Protein AF-A0A7K4CWX3-F1 (afdb_monomer_lite)

pLDDT: mean 80.09, std 11.34, range [49.38, 95.31]

Foldseek 3Di:
DDDDDDPCVPVLVVVQVVVCVVVVHRDDSVVVVVVVVVVCVVVVLVVVCVPPVDDPCDPVNVVVVVVVCVVCVPPDDDPPDDDPDPVVVVVVDD

Radius of gyration: 24.55 Å; chains: 1; bounding box: 55×26×56 Å

Secondary structure (DSSP, 8-state):
------S-HHHHHHHHHHHHHHHTS---HHHHHHHHHHHHHHTHHHHHHHHH-PPP--HHHHHHHHHHHHHTTT----TTPPPS-TTGGGGG--

Structure (mmCIF, N/CA/C/O backbone):
data_AF-A0A7K4CWX3-F1
#
_entry.id   AF-A0A7K4CWX3-F1
#
loop_
_atom_site.group_PDB
_atom_site.id
_atom_site.type_symbol
_atom_site.label_atom_id
_atom_site.label_alt_id
_atom_site.label_comp_id
_atom_site.label_asym_id
_atom_site.label_entity_id
_atom_site.label_seq_id
_atom_site.pdbx_PDB_ins_code
_atom_site.Cartn_x
_atom_site.Cartn_y
_atom_site.Cartn_z
_atom_site.occupancy
_atom_site.B_iso_or_equiv
_atom_site.auth_seq_id
_atom_site.auth_comp_id
_atom_site.auth_asym_id
_atom_site.auth_atom_id
_atom_site.pdbx_PDB_model_num
ATOM 1 N N . MET A 1 1 ? -2.131 -18.852 13.988 1.00 54.09 1 MET A N 1
ATOM 2 C CA . MET A 1 1 ? -2.065 -17.419 13.634 1.00 54.09 1 MET A CA 1
ATOM 3 C C . MET A 1 1 ? -0.615 -17.070 13.373 1.00 54.09 1 MET A C 1
ATOM 5 O O . MET A 1 1 ? 0.207 -17.341 14.238 1.00 54.09 1 MET A O 1
ATOM 9 N N . SER A 1 2 ? -0.293 -16.565 12.182 1.00 60.50 2 SER A N 1
ATOM 10 C CA . SER A 1 2 ? 1.057 -16.064 11.902 1.00 60.50 2 SER A CA 1
ATOM 11 C C . SER A 1 2 ? 1.217 -14.688 12.551 1.00 60.50 2 SER A C 1
ATOM 13 O O . SER A 1 2 ? 0.298 -13.873 12.478 1.00 60.50 2 SER A O 1
ATOM 15 N N . ILE A 1 3 ? 2.338 -14.439 13.230 1.00 70.12 3 ILE A N 1
ATOM 16 C CA . ILE A 1 3 ? 2.610 -13.152 13.881 1.00 70.12 3 ILE A CA 1
ATOM 17 C C . ILE A 1 3 ? 3.287 -12.247 12.853 1.00 70.12 3 ILE A C 1
ATOM 19 O O . ILE A 1 3 ? 4.458 -12.437 12.531 1.00 70.12 3 ILE A O 1
ATOM 23 N N . VAL A 1 4 ? 2.555 -11.253 12.351 1.00 69.44 4 VAL A N 1
ATOM 24 C CA . VAL A 1 4 ? 3.108 -10.222 11.466 1.00 69.44 4 VAL A CA 1
ATOM 25 C C . VAL A 1 4 ? 3.622 -9.075 12.331 1.00 69.44 4 VAL A C 1
ATOM 27 O O . VAL A 1 4 ? 2.859 -8.449 13.068 1.00 69.44 4 VAL A O 1
ATOM 30 N N . LYS A 1 5 ? 4.932 -8.815 12.280 1.00 74.88 5 LYS A N 1
ATOM 31 C CA . LYS A 1 5 ? 5.544 -7.680 12.981 1.00 74.88 5 LYS A CA 1
ATOM 32 C C . LYS A 1 5 ? 5.379 -6.423 12.134 1.00 74.88 5 LYS A C 1
ATOM 34 O O . LYS A 1 5 ? 5.957 -6.326 11.059 1.00 74.88 5 LYS A O 1
ATOM 39 N N . ILE A 1 6 ? 4.600 -5.472 12.636 1.00 79.62 6 ILE A N 1
ATOM 40 C CA . ILE A 1 6 ? 4.434 -4.156 12.016 1.00 79.62 6 ILE A CA 1
ATOM 41 C C . ILE A 1 6 ? 5.504 -3.234 12.592 1.00 79.62 6 ILE A C 1
ATOM 43 O O . ILE A 1 6 ? 5.505 -2.959 13.792 1.00 79.62 6 ILE A O 1
ATOM 47 N N . THR A 1 7 ? 6.431 -2.801 11.740 1.00 79.19 7 THR A N 1
ATOM 48 C CA . THR A 1 7 ? 7.579 -1.970 12.133 1.00 79.19 7 THR A CA 1
ATOM 49 C C . THR A 1 7 ? 7.152 -0.549 12.496 1.00 79.19 7 THR A C 1
ATOM 51 O O . THR A 1 7 ? 7.660 0.017 13.459 1.00 79.19 7 THR A O 1
ATOM 54 N N . ASP A 1 8 ? 6.180 0.003 11.767 1.00 83.25 8 ASP A N 1
ATOM 55 C CA . ASP A 1 8 ? 5.649 1.347 11.994 1.00 83.25 8 ASP A CA 1
ATOM 56 C C . ASP A 1 8 ? 4.255 1.291 12.630 1.00 83.25 8 ASP A C 1
ATOM 58 O O . ASP A 1 8 ? 3.213 1.339 11.971 1.00 83.25 8 ASP A O 1
ATOM 62 N N . ARG A 1 9 ? 4.242 1.138 13.954 1.00 83.50 9 ARG A N 1
ATOM 63 C CA . ARG A 1 9 ? 3.000 1.064 14.730 1.00 83.50 9 ARG A CA 1
ATOM 64 C C . ARG A 1 9 ? 2.254 2.403 14.778 1.00 83.50 9 ARG A C 1
ATOM 66 O O . ARG A 1 9 ? 1.030 2.394 14.862 1.00 83.50 9 ARG A O 1
ATOM 73 N N . GLY A 1 10 ? 2.970 3.528 14.681 1.00 87.50 10 GLY A N 1
ATOM 74 C CA . GLY A 1 10 ? 2.383 4.869 14.738 1.00 87.50 10 GLY A CA 1
ATOM 75 C C . GLY A 1 10 ? 1.458 5.141 13.555 1.00 87.50 10 GLY A C 1
ATOM 76 O O . GLY A 1 10 ? 0.319 5.563 13.751 1.00 87.50 10 GLY A O 1
ATOM 77 N N . SER A 1 11 ? 1.896 4.790 12.344 1.00 86.38 11 SER A N 1
ATOM 78 C CA . SER A 1 11 ? 1.065 4.914 11.138 1.00 86.38 11 SER A CA 1
ATOM 79 C C . SER A 1 11 ? -0.204 4.055 11.198 1.00 86.38 11 SER A C 1
ATOM 81 O O . SER A 1 11 ? -1.263 4.470 10.722 1.00 86.38 11 SER A O 1
ATOM 83 N N . LEU A 1 12 ? -0.139 2.870 11.818 1.00 87.75 12 LEU A N 1
ATOM 84 C CA . LEU A 1 12 ? -1.318 2.019 12.004 1.00 87.75 12 LEU A CA 1
ATOM 85 C C . LEU A 1 12 ? -2.324 2.636 12.985 1.00 87.75 12 LEU A C 1
ATOM 87 O O . LEU A 1 12 ? -3.530 2.588 12.740 1.00 87.75 12 LEU A O 1
ATOM 91 N N . ASP A 1 13 ? -1.840 3.219 14.082 1.00 89.31 13 ASP A N 1
ATOM 92 C CA . ASP A 1 13 ? -2.686 3.886 15.075 1.00 89.31 13 ASP A CA 1
ATOM 93 C C . ASP A 1 13 ? -3.345 5.152 14.498 1.00 89.31 13 ASP A C 1
ATOM 95 O O . ASP A 1 13 ? -4.532 5.406 14.743 1.00 89.31 13 ASP A O 1
ATOM 99 N N . GLU A 1 14 ? -2.623 5.911 13.669 1.00 92.50 14 GLU A N 1
ATOM 100 C CA . GLU A 1 14 ? -3.181 7.055 12.941 1.00 92.50 14 GLU A CA 1
ATOM 101 C C . GLU A 1 14 ? -4.278 6.608 11.966 1.00 92.50 14 GLU A C 1
ATOM 103 O O . GLU A 1 14 ? -5.389 7.153 11.978 1.00 92.50 14 GLU A O 1
ATOM 108 N N . LEU A 1 15 ? -4.007 5.576 11.162 1.00 91.38 15 LEU A N 1
ATOM 109 C CA . LEU A 1 15 ? -4.977 5.021 10.222 1.00 91.38 15 LEU A CA 1
ATOM 110 C C . LEU A 1 15 ? -6.240 4.542 10.949 1.00 91.38 15 LEU A C 1
ATOM 112 O O . LEU A 1 15 ? -7.357 4.888 10.555 1.00 91.38 15 LEU A O 1
ATOM 116 N N . ALA A 1 16 ? -6.074 3.804 12.049 1.00 91.50 16 ALA A N 1
ATOM 117 C CA . ALA A 1 16 ? -7.184 3.333 12.868 1.00 91.50 16 ALA A CA 1
ATOM 118 C C . ALA A 1 16 ? -8.009 4.485 13.456 1.00 91.50 16 ALA A C 1
ATOM 120 O O . ALA A 1 16 ? -9.242 4.412 13.478 1.00 91.50 16 ALA A O 1
ATOM 121 N N . SER A 1 17 ? -7.352 5.566 13.881 1.00 93.06 17 SER A N 1
ATOM 122 C CA . SER A 1 17 ? -8.016 6.763 14.404 1.00 93.06 17 SER A CA 1
ATOM 123 C C . SER A 1 17 ? -8.836 7.465 13.323 1.00 93.06 17 SER A C 1
ATOM 125 O O . SER A 1 17 ? -10.015 7.754 13.535 1.00 93.06 17 SER A O 1
ATOM 127 N N . ARG A 1 18 ? -8.267 7.666 12.127 1.00 94.69 18 ARG A N 1
ATOM 128 C CA . ARG A 1 18 ? -8.968 8.295 10.991 1.00 94.69 18 ARG A CA 1
ATOM 129 C C . ARG A 1 18 ? -10.185 7.482 10.550 1.00 94.69 18 ARG A C 1
ATOM 131 O O . ARG A 1 18 ? -11.258 8.050 10.343 1.00 94.69 18 ARG A O 1
ATOM 138 N N . ILE A 1 19 ? -10.046 6.160 10.460 1.00 93.94 19 ILE A N 1
ATOM 139 C CA . ILE A 1 19 ? -11.154 5.251 10.133 1.00 93.94 19 ILE A CA 1
ATOM 140 C C . ILE A 1 19 ? -12.240 5.314 11.213 1.00 93.94 19 ILE A C 1
ATOM 142 O O . ILE A 1 19 ? -13.421 5.425 10.890 1.00 93.94 19 ILE A O 1
ATOM 146 N N . THR A 1 20 ? -11.849 5.300 12.489 1.00 92.94 20 THR A N 1
ATOM 147 C CA . THR A 1 20 ? -12.785 5.362 13.621 1.00 92.94 20 THR A CA 1
ATOM 148 C C . THR A 1 20 ? -13.600 6.653 13.615 1.00 92.94 20 THR A C 1
ATOM 150 O O . THR A 1 20 ? -14.818 6.600 13.771 1.00 92.94 20 THR A O 1
ATOM 153 N N . VAL A 1 21 ? -12.953 7.800 13.384 1.00 95.31 21 VAL A N 1
ATOM 154 C CA . VAL A 1 21 ? -13.632 9.102 13.266 1.00 95.31 21 VAL A CA 1
ATOM 155 C C . VAL A 1 21 ? -14.597 9.105 12.083 1.00 95.31 21 VAL A C 1
ATOM 157 O O . VAL A 1 21 ? -15.735 9.540 12.222 1.00 95.31 21 VAL A O 1
ATOM 160 N N . THR A 1 22 ? -14.173 8.568 10.939 1.00 95.06 22 THR A N 1
ATOM 161 C CA . THR A 1 22 ? -14.984 8.552 9.712 1.00 95.06 22 THR A CA 1
ATOM 162 C C . THR A 1 22 ? -16.215 7.652 9.840 1.00 95.06 22 THR A C 1
ATOM 164 O O . THR A 1 22 ? -17.289 7.996 9.360 1.00 95.06 22 THR A O 1
ATOM 167 N N . LEU A 1 23 ? -16.075 6.497 10.496 1.00 94.38 23 LEU A N 1
ATOM 168 C CA . LEU A 1 23 ? -17.164 5.533 10.675 1.00 94.38 23 LEU A CA 1
ATOM 169 C C . LEU A 1 23 ? -18.003 5.785 11.936 1.00 94.38 23 LEU A C 1
ATOM 171 O O . LEU A 1 23 ? -19.016 5.115 12.128 1.00 94.38 23 LEU A O 1
ATOM 175 N N . GLY A 1 24 ? -17.568 6.685 12.823 1.00 94.62 24 GLY A N 1
ATOM 176 C CA . GLY A 1 24 ? -18.216 6.948 14.110 1.00 94.62 24 GLY A CA 1
ATOM 177 C C . GLY A 1 24 ? -18.188 5.767 15.090 1.00 94.62 24 GLY A C 1
ATOM 178 O O . GLY A 1 24 ? -18.918 5.771 16.078 1.00 94.62 24 GLY A O 1
ATOM 179 N N . ARG A 1 25 ? -17.371 4.736 14.833 1.00 93.38 25 ARG A N 1
ATOM 180 C CA . ARG A 1 25 ? -17.241 3.546 15.687 1.00 93.38 25 ARG A CA 1
ATOM 181 C C . ARG A 1 25 ? -15.810 3.039 15.718 1.00 93.38 25 ARG A C 1
ATOM 183 O O . ARG A 1 25 ? -15.106 3.093 14.712 1.00 93.38 25 ARG A O 1
ATOM 190 N N . LYS A 1 26 ? -15.404 2.476 16.858 1.00 92.31 26 LYS A N 1
ATOM 191 C CA . LYS A 1 26 ? -14.093 1.835 17.000 1.00 92.31 26 LYS A CA 1
ATOM 192 C C . LYS A 1 26 ? -14.025 0.590 16.113 1.00 92.31 26 LYS A C 1
ATOM 194 O O . LYS A 1 26 ? -14.900 -0.273 16.188 1.00 92.31 26 LYS A O 1
ATOM 199 N N . VAL A 1 27 ? -12.981 0.503 15.294 1.00 91.00 27 VAL A N 1
ATOM 200 C CA . VAL A 1 27 ? -12.679 -0.667 14.456 1.00 91.00 27 VAL A CA 1
ATOM 201 C C . VAL A 1 27 ? -11.466 -1.389 15.037 1.00 91.00 27 VAL A C 1
ATOM 203 O O . VAL A 1 27 ? -10.528 -0.740 15.507 1.00 91.00 27 VAL A O 1
ATOM 206 N N . ALA A 1 28 ? -11.486 -2.724 15.062 1.00 90.94 28 ALA A N 1
ATOM 207 C CA . ALA A 1 28 ? -10.338 -3.488 15.530 1.00 90.94 28 ALA A CA 1
ATOM 208 C C . ALA A 1 28 ? -9.177 -3.359 14.533 1.00 90.94 28 ALA A C 1
ATOM 210 O O . ALA A 1 28 ? -9.382 -3.363 13.322 1.00 90.94 28 ALA A O 1
ATOM 211 N N . GLN A 1 29 ? -7.941 -3.283 15.036 1.00 87.44 29 GLN A N 1
ATOM 212 C CA . GLN A 1 29 ? -6.755 -3.197 14.174 1.00 87.44 29 GLN A CA 1
ATOM 213 C C . GLN A 1 29 ? -6.648 -4.392 13.221 1.00 87.44 29 GLN A C 1
ATOM 215 O O . GLN A 1 29 ? -6.236 -4.223 12.080 1.00 87.44 29 GLN A O 1
ATOM 220 N N . GLN A 1 30 ? -7.069 -5.578 13.666 1.00 87.38 30 GLN A N 1
ATOM 221 C CA . GLN A 1 30 ? -7.086 -6.771 12.827 1.00 87.38 30 GLN A CA 1
ATOM 222 C C . GLN A 1 30 ? -8.038 -6.622 11.631 1.00 87.38 30 GLN A C 1
ATOM 224 O O . GLN A 1 30 ? -7.628 -6.891 10.508 1.00 87.38 30 GLN A O 1
ATOM 229 N N . ASP A 1 31 ? -9.243 -6.084 11.841 1.00 90.44 31 ASP A N 1
ATOM 230 C CA . ASP A 1 31 ? -10.201 -5.839 10.754 1.00 90.44 31 ASP A CA 1
ATOM 231 C C . ASP A 1 31 ? -9.661 -4.824 9.734 1.00 90.44 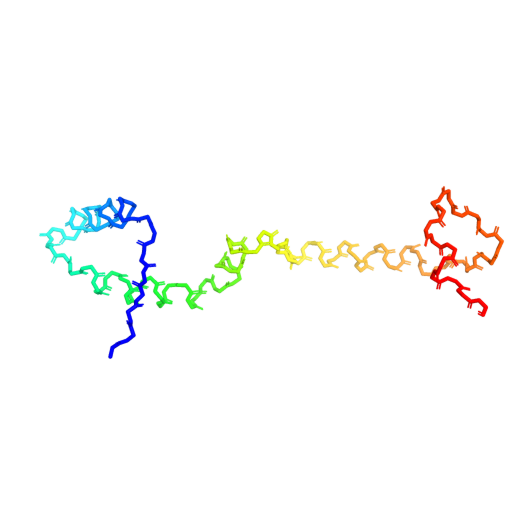31 ASP A C 1
ATOM 233 O O . ASP A 1 31 ? -9.906 -4.942 8.533 1.00 90.44 31 ASP A O 1
ATOM 237 N N . ILE A 1 32 ? -8.917 -3.817 10.209 1.00 91.06 32 ILE A N 1
ATOM 238 C CA . ILE A 1 32 ? -8.267 -2.823 9.344 1.00 91.06 32 ILE A CA 1
ATOM 239 C C . ILE A 1 32 ? -7.196 -3.498 8.489 1.00 91.06 32 ILE A C 1
ATOM 241 O O . ILE A 1 32 ? -7.165 -3.285 7.280 1.00 91.06 32 ILE A O 1
ATOM 245 N N . LEU A 1 33 ? -6.351 -4.337 9.091 1.00 90.25 33 LEU A N 1
ATOM 246 C CA . LEU A 1 33 ? -5.317 -5.074 8.365 1.00 90.25 33 LEU A CA 1
ATOM 247 C C . LEU A 1 33 ? -5.929 -6.022 7.329 1.00 90.25 33 LEU A C 1
ATOM 249 O O . LEU A 1 33 ? -5.476 -6.040 6.187 1.00 90.25 33 LEU A O 1
ATOM 253 N N . ASP A 1 34 ? -6.998 -6.734 7.682 1.00 90.75 34 ASP A N 1
ATOM 254 C CA . ASP A 1 34 ? -7.714 -7.611 6.753 1.00 90.75 34 ASP A CA 1
ATOM 255 C C . ASP A 1 34 ? -8.295 -6.826 5.566 1.00 90.75 34 ASP A C 1
ATOM 257 O O . ASP A 1 34 ? -8.243 -7.280 4.418 1.00 90.75 34 ASP A O 1
ATOM 261 N N . ALA A 1 35 ? -8.819 -5.622 5.812 1.00 91.75 35 ALA A N 1
ATOM 262 C CA . ALA A 1 35 ? -9.278 -4.728 4.755 1.00 91.75 35 ALA A CA 1
ATOM 263 C C . ALA A 1 35 ? -8.118 -4.211 3.888 1.00 91.75 35 ALA A C 1
ATOM 265 O O . ALA A 1 35 ? -8.242 -4.188 2.665 1.00 91.75 35 ALA A O 1
ATOM 266 N N . CYS A 1 36 ? -6.978 -3.856 4.488 1.00 90.25 36 CYS A N 1
ATOM 267 C CA . CYS A 1 36 ? -5.780 -3.430 3.765 1.00 90.25 36 CYS A CA 1
ATOM 268 C C . CYS A 1 36 ? -5.226 -4.538 2.863 1.00 90.25 36 CYS A C 1
ATOM 270 O O . CYS A 1 36 ? -4.834 -4.251 1.737 1.00 90.25 36 CYS A O 1
ATOM 272 N N . VAL A 1 37 ? -5.237 -5.798 3.309 1.00 90.25 37 VAL A N 1
ATOM 273 C CA . VAL A 1 37 ? -4.824 -6.941 2.478 1.00 90.25 37 VAL A CA 1
ATOM 274 C C . VAL A 1 37 ? -5.749 -7.093 1.269 1.00 90.25 37 VAL A C 1
ATOM 276 O O . VAL A 1 37 ? -5.274 -7.263 0.148 1.00 90.25 37 VAL A O 1
ATOM 279 N N . LYS A 1 38 ? -7.068 -6.971 1.465 1.00 93.31 38 LYS A N 1
ATOM 280 C CA . LYS A 1 38 ? -8.043 -7.011 0.359 1.00 93.31 38 LYS A CA 1
ATOM 281 C C . LYS A 1 38 ? -7.859 -5.846 -0.615 1.00 93.31 38 LYS A C 1
ATOM 283 O O . LYS A 1 38 ? -7.897 -6.059 -1.823 1.00 93.31 38 LYS A O 1
ATOM 288 N N . LEU A 1 39 ? -7.627 -4.638 -0.101 1.00 92.88 39 LEU A N 1
ATOM 289 C CA . LEU A 1 39 ? -7.362 -3.453 -0.916 1.00 92.88 39 LEU A CA 1
ATOM 290 C C . LEU A 1 39 ? -6.061 -3.611 -1.716 1.00 92.88 39 LEU A C 1
ATOM 292 O O . LEU A 1 39 ? -6.042 -3.374 -2.921 1.00 92.88 39 LEU A O 1
ATOM 296 N N . GLY A 1 40 ? -4.997 -4.091 -1.071 1.00 90.50 40 GLY A N 1
ATOM 297 C CA . GLY A 1 40 ? -3.716 -4.372 -1.714 1.00 90.50 40 GLY A CA 1
ATOM 298 C C . GLY A 1 40 ? -3.823 -5.436 -2.805 1.00 90.50 40 GLY A C 1
ATOM 299 O O . GLY A 1 40 ? -3.176 -5.307 -3.837 1.00 90.50 40 GLY A O 1
ATOM 300 N N . ALA A 1 41 ? -4.691 -6.439 -2.634 1.00 89.94 41 ALA A N 1
ATOM 301 C CA . ALA A 1 41 ? -4.968 -7.418 -3.683 1.00 89.94 41 ALA A CA 1
ATOM 302 C C . ALA A 1 41 ? -5.653 -6.787 -4.911 1.00 89.94 41 ALA A C 1
ATOM 304 O O . ALA A 1 41 ? -5.366 -7.184 -6.037 1.00 89.94 41 ALA A O 1
ATOM 305 N N . SER A 1 42 ? -6.529 -5.794 -4.715 1.00 92.06 42 SER A N 1
ATOM 306 C CA . SER A 1 42 ? -7.152 -5.060 -5.828 1.00 92.06 42 SER A CA 1
ATOM 307 C C . SER A 1 42 ? -6.226 -4.033 -6.492 1.00 92.06 42 SER A C 1
ATOM 309 O O . SER A 1 42 ? -6.369 -3.773 -7.683 1.00 92.06 42 SER A O 1
ATOM 311 N N . GLU A 1 43 ? -5.258 -3.483 -5.753 1.00 91.19 43 GLU A N 1
ATOM 312 C CA . GLU A 1 43 ? -4.256 -2.521 -6.239 1.00 91.19 43 GLU A CA 1
ATOM 313 C C . GLU A 1 43 ? -2.849 -3.147 -6.291 1.00 91.19 43 GLU A C 1
ATOM 315 O O . GLU A 1 43 ? -1.860 -2.530 -5.888 1.00 91.19 43 GLU A O 1
ATOM 320 N N . PHE A 1 44 ? -2.754 -4.386 -6.786 1.00 85.94 44 PHE A N 1
ATOM 321 C CA . PHE A 1 44 ? -1.526 -5.186 -6.738 1.00 85.94 44 PHE A CA 1
ATOM 322 C C . PHE A 1 44 ? -0.312 -4.474 -7.353 1.00 85.94 44 PHE A C 1
ATOM 324 O O . PHE A 1 44 ? 0.724 -4.357 -6.703 1.00 85.94 44 PHE A O 1
ATOM 331 N N . ASP A 1 45 ? -0.447 -3.927 -8.564 1.00 81.94 45 ASP A N 1
ATOM 332 C CA . ASP A 1 45 ? 0.662 -3.253 -9.259 1.00 81.94 45 ASP A CA 1
ATOM 333 C C . ASP A 1 45 ? 1.190 -2.045 -8.474 1.00 81.94 45 ASP A C 1
ATOM 335 O O . ASP A 1 45 ? 2.395 -1.784 -8.415 1.00 81.94 45 ASP A O 1
ATOM 339 N N . ARG A 1 46 ? 0.283 -1.314 -7.819 1.00 84.06 46 ARG A N 1
ATOM 340 C CA . ARG A 1 46 ? 0.643 -0.174 -6.978 1.00 84.06 46 ARG A CA 1
ATOM 341 C C . ARG A 1 46 ? 1.352 -0.638 -5.712 1.00 84.06 46 ARG A C 1
ATOM 343 O O . ARG A 1 46 ? 2.360 -0.040 -5.342 1.00 84.06 46 ARG A O 1
ATOM 350 N N . LEU A 1 47 ? 0.876 -1.713 -5.085 1.00 87.25 47 LEU A N 1
ATOM 351 C CA . LEU A 1 47 ? 1.526 -2.309 -3.921 1.00 87.25 47 LEU A CA 1
ATOM 352 C C . LEU A 1 47 ? 2.955 -2.771 -4.252 1.00 87.25 47 LEU A C 1
ATOM 354 O O . LEU A 1 47 ? 3.878 -2.453 -3.507 1.00 87.25 47 LEU A O 1
ATOM 358 N N . VAL A 1 48 ? 3.156 -3.437 -5.394 1.00 85.12 48 VAL A N 1
ATOM 359 C CA . VAL A 1 48 ? 4.489 -3.848 -5.876 1.00 85.12 48 VAL A CA 1
ATOM 360 C C . VAL A 1 48 ? 5.406 -2.637 -6.064 1.00 85.12 48 VAL A C 1
ATOM 362 O O . VAL A 1 48 ? 6.545 -2.645 -5.597 1.00 85.12 48 VAL A O 1
ATOM 365 N N . SER A 1 49 ? 4.901 -1.553 -6.664 1.00 81.31 49 SER A N 1
ATOM 366 C CA . SER A 1 49 ? 5.692 -0.331 -6.873 1.00 81.31 49 SER A CA 1
ATOM 367 C C . SER A 1 49 ? 6.174 0.323 -5.571 1.00 81.31 49 SER A C 1
ATOM 369 O O . SER A 1 49 ? 7.241 0.933 -5.547 1.00 81.31 49 SER A O 1
ATOM 371 N N . MET A 1 50 ? 5.414 0.168 -4.481 1.00 81.56 50 MET A N 1
ATOM 372 C CA . MET A 1 50 ? 5.780 0.680 -3.160 1.00 81.56 50 MET A CA 1
ATOM 373 C C . MET A 1 50 ? 6.8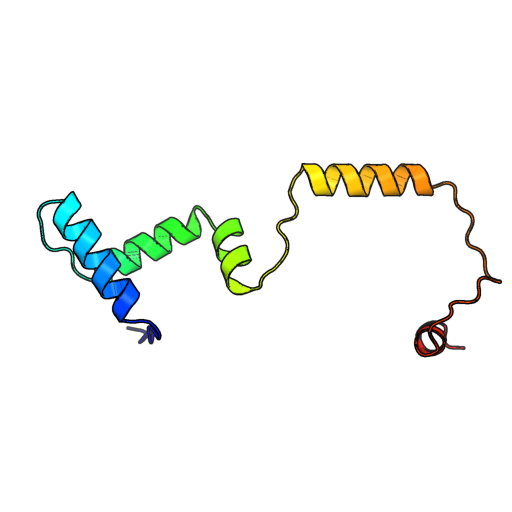40 -0.180 -2.458 1.00 81.56 50 MET A C 1
ATOM 375 O O . MET A 1 50 ? 7.541 0.339 -1.593 1.00 81.56 50 MET A O 1
ATOM 379 N N . LEU A 1 51 ? 6.947 -1.470 -2.796 1.00 80.75 51 LEU A N 1
ATOM 380 C CA . LEU A 1 51 ? 7.859 -2.411 -2.138 1.00 80.75 51 LEU A CA 1
ATOM 381 C C . LEU A 1 51 ? 9.246 -2.441 -2.776 1.00 80.75 51 LEU A C 1
ATOM 383 O O . LEU A 1 51 ? 10.240 -2.450 -2.057 1.00 80.75 51 LEU A O 1
ATOM 387 N N . GLU A 1 52 ? 9.324 -2.458 -4.106 1.00 66.62 52 GLU A N 1
ATOM 388 C CA . GLU A 1 52 ? 10.602 -2.692 -4.793 1.00 66.62 52 GLU A CA 1
ATOM 389 C C . GLU A 1 52 ? 11.139 -1.462 -5.538 1.00 66.62 52 GLU A C 1
ATOM 391 O O . GLU A 1 52 ? 12.171 -1.545 -6.198 1.00 66.62 52 GLU A O 1
ATOM 396 N N . GLY A 1 53 ? 10.458 -0.310 -5.482 1.00 58.91 53 GLY A N 1
ATOM 397 C CA . GLY A 1 53 ? 10.820 0.839 -6.324 1.00 58.91 53 GLY A CA 1
ATOM 398 C C . GLY A 1 53 ? 10.828 0.490 -7.820 1.00 58.91 53 GLY A C 1
ATOM 399 O O . GLY A 1 53 ? 11.443 1.188 -8.627 1.00 58.91 53 GLY A O 1
ATOM 400 N N . VAL A 1 54 ? 10.172 -0.615 -8.194 1.00 59.38 54 VAL A N 1
ATOM 401 C CA . VAL A 1 54 ? 10.173 -1.138 -9.555 1.00 59.38 54 VAL A CA 1
ATOM 402 C C . VAL A 1 54 ? 9.348 -0.191 -10.419 1.00 59.38 54 VAL A C 1
ATOM 404 O O . VAL A 1 54 ? 8.191 0.107 -10.095 1.00 59.38 54 VAL A O 1
ATOM 407 N N . PRO A 1 55 ? 9.915 0.320 -11.524 1.00 59.22 55 PRO A N 1
ATOM 408 C CA . PRO A 1 55 ? 9.197 1.226 -12.394 1.00 59.22 55 PRO A CA 1
ATOM 409 C C . PRO A 1 55 ? 8.013 0.494 -13.022 1.00 59.22 55 PRO A C 1
ATOM 411 O O . PRO A 1 55 ? 8.184 -0.432 -13.810 1.00 59.22 55 PRO A O 1
ATOM 414 N N . ILE A 1 56 ? 6.799 0.966 -12.733 1.00 64.06 56 ILE A N 1
ATOM 415 C CA . ILE A 1 56 ? 5.589 0.465 -13.388 1.00 64.06 56 ILE A CA 1
ATOM 416 C C . ILE A 1 56 ? 5.737 0.676 -14.903 1.00 64.06 56 ILE A C 1
ATOM 418 O O . ILE A 1 56 ? 5.968 1.804 -15.373 1.00 64.06 56 ILE A O 1
ATOM 422 N N . LEU A 1 57 ? 5.618 -0.415 -15.664 1.00 64.00 57 LEU A N 1
ATOM 423 C CA . LEU A 1 57 ? 5.568 -0.420 -17.125 1.00 64.00 57 LEU A CA 1
ATOM 424 C C . LEU A 1 57 ? 4.169 0.001 -17.580 1.00 64.00 57 LEU A C 1
ATOM 426 O O . LEU A 1 57 ? 3.313 -0.807 -17.924 1.00 64.00 57 LEU A O 1
ATOM 430 N N . ASP A 1 58 ? 3.938 1.308 -17.560 1.00 72.19 58 ASP A N 1
ATOM 431 C CA . ASP A 1 58 ? 2.716 1.891 -18.098 1.00 72.19 58 ASP A CA 1
ATOM 432 C C . ASP A 1 58 ? 2.617 1.673 -19.624 1.00 72.19 58 ASP A C 1
ATOM 434 O O . ASP A 1 58 ? 3.627 1.589 -20.333 1.00 72.19 58 ASP A O 1
ATOM 438 N N . ARG A 1 59 ? 1.391 1.635 -20.158 1.00 73.25 59 ARG A N 1
ATOM 439 C CA . ARG A 1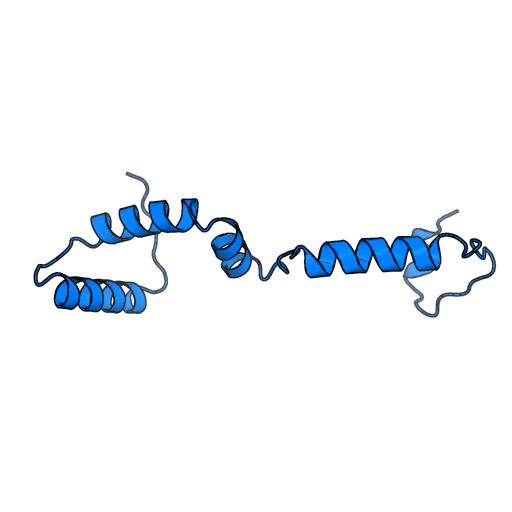 59 ? 1.105 1.486 -21.595 1.00 73.25 59 ARG A CA 1
ATOM 440 C C . ARG A 1 59 ? 1.849 2.518 -22.439 1.00 73.25 59 ARG A C 1
ATOM 442 O O . ARG A 1 59 ? 2.317 2.184 -23.530 1.00 73.25 59 ARG A O 1
ATOM 449 N N . ALA A 1 60 ? 2.012 3.741 -21.936 1.00 76.25 60 ALA A N 1
ATOM 450 C CA . ALA A 1 60 ? 2.793 4.779 -22.602 1.00 76.25 60 ALA A CA 1
ATOM 451 C C . ALA A 1 60 ? 4.274 4.385 -22.750 1.00 76.25 60 ALA A C 1
ATOM 453 O O . ALA A 1 60 ? 4.846 4.509 -23.835 1.00 76.25 60 ALA A O 1
ATOM 454 N N . LYS A 1 61 ? 4.884 3.832 -21.691 1.00 77.75 61 LYS A N 1
ATOM 455 C CA . LYS A 1 61 ? 6.272 3.342 -21.715 1.00 77.75 61 LYS A CA 1
ATOM 456 C C . LYS A 1 61 ? 6.424 2.152 -22.659 1.00 77.75 61 LYS A C 1
ATOM 458 O O . LYS A 1 61 ? 7.356 2.129 -23.456 1.00 77.75 61 LYS A O 1
ATOM 463 N N . ILE A 1 62 ? 5.473 1.216 -22.639 1.00 82.12 62 ILE A N 1
ATOM 464 C CA . ILE A 1 62 ? 5.454 0.059 -23.549 1.00 82.12 62 ILE A CA 1
ATOM 465 C C . ILE A 1 62 ? 5.386 0.521 -25.009 1.00 82.12 62 ILE A C 1
ATOM 467 O O . ILE A 1 62 ? 6.105 0.008 -25.865 1.00 82.12 62 ILE A O 1
ATOM 471 N N . THR A 1 63 ? 4.538 1.507 -25.300 1.00 83.31 63 THR A N 1
ATOM 472 C CA . THR A 1 63 ? 4.380 2.049 -26.656 1.00 83.31 63 THR A CA 1
ATOM 473 C C . THR A 1 63 ? 5.659 2.737 -27.118 1.00 83.31 63 THR A C 1
ATOM 475 O O . THR A 1 63 ? 6.109 2.498 -28.235 1.00 83.31 63 THR A O 1
ATOM 478 N N . ARG A 1 64 ? 6.301 3.512 -26.236 1.00 83.94 64 ARG A N 1
ATOM 479 C CA . ARG A 1 64 ? 7.588 4.155 -26.513 1.00 83.94 64 ARG A CA 1
ATOM 480 C C . ARG A 1 64 ? 8.690 3.140 -26.821 1.00 83.94 64 ARG A C 1
ATOM 482 O O . ARG A 1 64 ? 9.387 3.312 -27.812 1.00 83.94 64 ARG A O 1
ATOM 489 N N . ILE 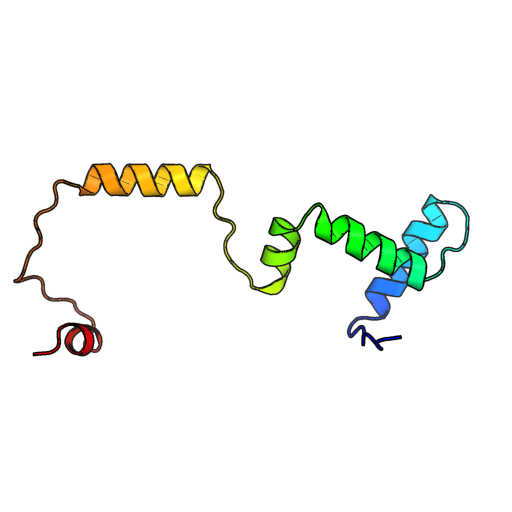A 1 65 ? 8.813 2.073 -26.030 1.00 83.19 65 ILE A N 1
ATOM 490 C CA . ILE A 1 65 ? 9.805 1.008 -26.265 1.00 83.19 65 ILE A CA 1
ATOM 491 C C . ILE A 1 65 ? 9.561 0.332 -27.621 1.00 83.19 65 ILE A C 1
ATOM 493 O O . ILE A 1 65 ? 10.499 0.132 -28.388 1.00 83.19 65 ILE A O 1
ATOM 497 N N . LYS A 1 66 ? 8.299 0.038 -27.962 1.00 85.12 66 LYS A N 1
ATOM 498 C CA . LYS A 1 66 ? 7.943 -0.524 -29.276 1.00 85.12 66 LYS A CA 1
ATOM 499 C C . LYS A 1 66 ? 8.260 0.425 -30.430 1.00 85.12 66 LYS A C 1
ATOM 501 O O . LYS A 1 66 ? 8.654 -0.046 -31.491 1.00 85.12 66 LYS A O 1
ATOM 506 N N . GLN A 1 67 ? 8.075 1.730 -30.240 1.00 84.81 67 GLN A N 1
ATOM 507 C CA . GLN A 1 67 ? 8.415 2.737 -31.242 1.00 84.81 67 GLN A CA 1
ATOM 508 C C . GLN A 1 67 ? 9.932 2.787 -31.457 1.00 84.81 67 GLN A C 1
ATOM 510 O O . GLN A 1 67 ? 10.382 2.579 -32.575 1.00 84.81 67 GLN A O 1
ATOM 515 N N . MET A 1 68 ? 10.713 2.907 -30.377 1.00 82.56 68 MET A N 1
ATOM 516 C CA . MET A 1 68 ? 12.180 2.910 -30.439 1.00 82.56 68 MET A CA 1
ATOM 517 C C . MET A 1 68 ? 12.718 1.628 -31.085 1.00 82.56 68 MET A C 1
ATOM 519 O O . MET A 1 68 ? 13.599 1.685 -31.932 1.00 82.56 68 MET A O 1
ATOM 523 N N . SER A 1 69 ? 12.145 0.467 -30.758 1.00 80.62 69 SER A N 1
ATOM 524 C CA . SER A 1 69 ? 12.516 -0.799 -31.398 1.00 80.62 69 SER A CA 1
ATOM 525 C C . SER A 1 69 ? 12.259 -0.804 -32.910 1.00 80.62 69 SER A C 1
ATOM 527 O O . SER A 1 69 ? 13.054 -1.385 -33.640 1.00 80.62 69 SER A O 1
ATOM 529 N N . LYS A 1 70 ? 11.189 -0.158 -33.392 1.00 83.00 70 LYS A N 1
ATOM 530 C CA . LYS A 1 70 ? 10.927 -0.007 -34.833 1.00 83.00 70 LYS A CA 1
ATOM 531 C C . LYS A 1 70 ? 11.882 0.987 -35.482 1.00 83.00 70 LYS A C 1
ATOM 533 O O . LYS A 1 70 ? 12.403 0.698 -36.553 1.00 83.00 70 LYS A O 1
ATOM 538 N N . ASP A 1 71 ? 12.119 2.118 -34.828 1.00 83.06 71 ASP A N 1
ATOM 539 C CA . ASP A 1 71 ? 12.995 3.179 -35.332 1.00 83.06 71 ASP A CA 1
ATOM 54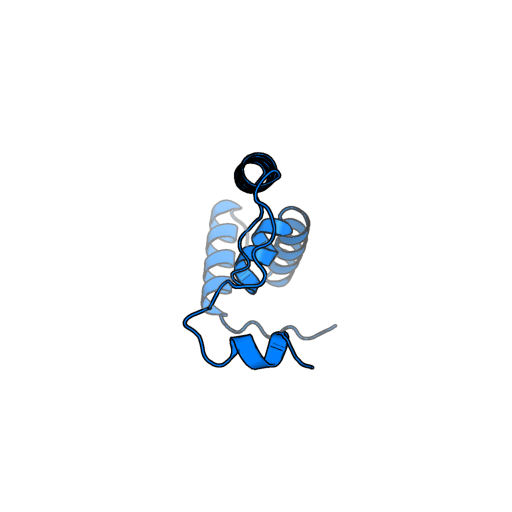0 C C . ASP A 1 71 ? 14.451 2.695 -35.447 1.00 83.06 71 ASP A C 1
ATOM 542 O O . ASP A 1 71 ? 15.182 3.097 -36.348 1.00 83.06 71 ASP A O 1
ATOM 546 N N . HIS A 1 72 ? 14.855 1.771 -34.572 1.00 76.62 72 HIS A N 1
ATOM 547 C CA . HIS A 1 72 ? 16.183 1.160 -34.559 1.00 76.62 72 HIS A CA 1
ATOM 548 C C . HIS A 1 72 ? 16.241 -0.223 -35.233 1.00 76.62 72 HIS A C 1
ATOM 550 O O . HIS A 1 72 ? 17.296 -0.852 -35.230 1.00 76.62 72 HIS A O 1
ATOM 556 N N . ALA A 1 73 ? 15.151 -0.698 -35.852 1.00 72.75 73 ALA A N 1
ATOM 557 C CA . ALA A 1 73 ? 15.099 -2.023 -36.483 1.00 72.75 73 ALA A CA 1
ATOM 558 C C . ALA A 1 73 ? 16.054 -2.168 -37.680 1.00 72.75 73 ALA A C 1
ATOM 560 O O . ALA A 1 73 ? 16.415 -3.281 -38.052 1.00 72.75 73 ALA A O 1
ATOM 561 N N . SER A 1 74 ? 16.445 -1.051 -38.298 1.00 72.50 74 SER A N 1
ATOM 562 C CA . SER A 1 74 ? 17.324 -1.015 -39.468 1.00 72.50 74 SER A CA 1
ATOM 563 C C . SER A 1 74 ? 18.774 -0.661 -39.141 1.00 72.50 74 SER A C 1
ATOM 565 O O . SER A 1 74 ? 19.536 -0.388 -40.066 1.00 72.50 74 SER A O 1
ATOM 567 N N . ILE A 1 75 ? 19.158 -0.599 -37.861 1.00 75.44 75 ILE A N 1
ATOM 568 C CA . ILE A 1 75 ? 20.549 -0.324 -37.494 1.00 75.44 75 ILE A CA 1
ATOM 569 C C . ILE A 1 75 ? 21.344 -1.624 -37.652 1.00 75.44 75 ILE A C 1
ATOM 571 O O . ILE A 1 75 ? 21.056 -2.594 -36.947 1.00 75.44 75 ILE A O 1
ATOM 575 N N . PRO A 1 76 ? 22.314 -1.682 -38.582 1.00 76.12 76 PRO A N 1
ATOM 576 C CA . PRO A 1 76 ? 23.170 -2.847 -38.719 1.00 76.12 76 PRO A CA 1
ATOM 577 C C . PRO A 1 76 ? 24.055 -2.985 -37.478 1.00 76.12 76 PRO A C 1
ATOM 579 O O . PRO A 1 76 ? 24.513 -1.992 -36.913 1.00 76.12 76 PRO A O 1
ATOM 582 N N . TYR A 1 77 ? 24.292 -4.227 -37.064 1.00 74.31 77 TYR A N 1
ATOM 583 C CA . TYR A 1 77 ? 25.241 -4.523 -35.999 1.00 74.31 77 TYR A CA 1
ATOM 584 C C . TYR A 1 77 ? 26.658 -4.157 -36.459 1.00 74.31 77 TYR A C 1
ATOM 586 O O . TYR A 1 77 ? 27.114 -4.649 -37.492 1.00 74.31 77 TYR A O 1
ATOM 594 N N . ASP A 1 78 ? 27.333 -3.289 -35.706 1.00 78.12 78 ASP A N 1
ATOM 595 C CA . ASP A 1 78 ? 28.716 -2.898 -35.966 1.00 78.12 78 ASP A CA 1
ATOM 596 C C . ASP A 1 78 ? 29.660 -3.710 -35.075 1.00 78.12 78 ASP A C 1
ATOM 598 O O . ASP A 1 78 ? 29.758 -3.477 -33.872 1.00 78.12 78 ASP A O 1
ATOM 602 N N . ALA A 1 79 ? 30.353 -4.672 -35.681 1.00 71.12 79 ALA A N 1
ATOM 603 C CA . ALA A 1 79 ? 31.324 -5.518 -34.993 1.00 71.12 79 ALA A CA 1
ATOM 604 C C . ALA A 1 79 ? 32.635 -4.784 -34.646 1.00 71.12 79 ALA A C 1
ATOM 606 O O . ALA A 1 79 ? 33.449 -5.326 -33.907 1.00 71.12 79 ALA A O 1
ATOM 607 N N . ALA A 1 80 ? 32.857 -3.577 -35.180 1.00 75.50 80 ALA A N 1
ATOM 608 C CA . ALA A 1 80 ? 34.018 -2.743 -34.870 1.00 75.50 80 ALA A CA 1
ATOM 609 C C . ALA A 1 80 ? 33.710 -1.658 -33.822 1.00 75.50 80 ALA A C 1
ATOM 611 O O . ALA A 1 80 ? 34.571 -0.824 -33.527 1.00 75.50 80 ALA A O 1
ATOM 612 N N . ALA A 1 81 ? 32.494 -1.645 -33.265 1.00 74.50 81 ALA A N 1
ATOM 613 C CA . ALA A 1 81 ? 32.112 -0.704 -32.225 1.00 74.50 81 ALA A CA 1
ATOM 614 C C . ALA A 1 81 ? 32.976 -0.914 -30.971 1.00 74.50 81 ALA A C 1
ATOM 616 O O . ALA A 1 81 ? 33.010 -1.998 -30.395 1.00 74.50 81 ALA A O 1
ATOM 617 N N . SER A 1 82 ? 33.668 0.143 -30.545 1.00 68.06 82 SER A N 1
ATOM 618 C CA . SER A 1 82 ? 34.433 0.162 -29.298 1.00 68.06 82 SER A CA 1
ATOM 619 C C . SER A 1 82 ? 33.608 0.855 -28.221 1.00 68.06 82 SER A C 1
ATOM 621 O O . SER A 1 82 ? 33.190 2.005 -28.385 1.00 68.06 82 SER A O 1
ATOM 623 N N . PHE A 1 83 ? 33.359 0.142 -27.127 1.00 74.44 83 PHE A N 1
ATOM 624 C CA . PHE A 1 83 ? 32.642 0.672 -25.979 1.00 74.44 83 PHE A CA 1
ATOM 625 C C . PHE A 1 83 ? 33.659 1.204 -24.960 1.00 74.44 83 PHE A C 1
ATOM 627 O O . PHE A 1 83 ? 34.668 0.557 -24.699 1.00 74.44 83 PHE A O 1
ATOM 634 N N . PRO A 1 84 ? 33.442 2.401 -24.388 1.00 73.19 84 PRO A N 1
ATOM 635 C CA . PRO A 1 84 ? 34.418 3.045 -23.508 1.00 73.19 84 PRO A CA 1
ATOM 636 C C . PRO A 1 84 ? 34.545 2.371 -22.133 1.00 73.19 84 PRO A C 1
ATOM 638 O O . PRO A 1 84 ? 35.368 2.805 -21.328 1.00 73.19 84 PRO A O 1
ATOM 641 N N . ASN A 1 85 ? 33.709 1.371 -21.838 1.00 76.19 85 ASN A N 1
ATOM 642 C CA . ASN A 1 85 ? 33.626 0.748 -20.530 1.00 76.19 85 ASN A CA 1
ATOM 643 C C . ASN A 1 85 ? 34.450 -0.555 -20.512 1.00 76.19 85 ASN A C 1
ATOM 645 O O . ASN A 1 85 ? 34.109 -1.487 -21.234 1.00 76.19 85 ASN A O 1
ATOM 649 N N . PRO A 1 86 ? 35.516 -0.648 -19.699 1.00 65.81 86 PRO A N 1
ATOM 650 C CA . PRO A 1 86 ? 36.456 -1.773 -19.739 1.00 65.81 86 PRO A CA 1
ATOM 651 C C . PRO A 1 86 ? 35.874 -3.101 -19.221 1.00 65.81 86 PRO A C 1
ATOM 653 O O . PRO A 1 86 ? 36.483 -4.145 -19.416 1.00 65.81 86 PRO A O 1
ATOM 656 N N . GLU A 1 87 ? 34.718 -3.075 -18.552 1.00 67.44 87 GLU A N 1
ATOM 657 C CA . GLU A 1 87 ? 34.007 -4.277 -18.083 1.00 67.44 87 GLU A CA 1
ATOM 658 C C . GLU A 1 87 ? 33.144 -4.923 -19.186 1.00 67.44 87 GLU A C 1
ATOM 660 O O . GLU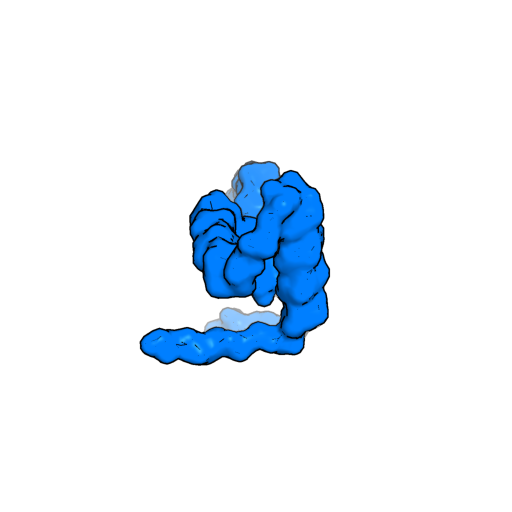 A 1 87 ? 32.732 -6.073 -19.051 1.00 67.44 87 GLU A O 1
ATOM 665 N N . ASP A 1 88 ? 32.890 -4.220 -20.298 1.00 65.00 88 ASP A N 1
ATOM 666 C CA . ASP A 1 88 ? 32.068 -4.745 -21.398 1.00 65.00 88 ASP A CA 1
ATOM 667 C C . ASP A 1 88 ? 32.835 -5.785 -22.243 1.00 65.00 88 ASP A C 1
ATOM 669 O O . ASP A 1 88 ? 32.213 -6.658 -22.852 1.00 65.00 88 ASP A O 1
ATOM 673 N N . ASP A 1 89 ? 34.175 -5.749 -22.228 1.00 65.19 89 ASP A N 1
ATOM 674 C CA . ASP A 1 89 ? 35.040 -6.741 -22.888 1.00 65.19 89 ASP A CA 1
ATOM 675 C C . ASP A 1 89 ? 34.838 -8.156 -22.306 1.00 65.19 89 ASP A C 1
ATOM 677 O O . ASP A 1 89 ? 34.956 -9.151 -23.021 1.00 65.19 89 ASP A O 1
ATOM 681 N N . GLU A 1 90 ? 34.462 -8.264 -21.026 1.00 64.31 90 GLU A N 1
ATOM 682 C CA . GLU A 1 90 ? 34.212 -9.541 -20.339 1.00 64.31 90 GLU A CA 1
ATOM 683 C C . GLU A 1 90 ? 32.927 -10.237 -20.836 1.00 64.31 90 GLU A C 1
ATOM 685 O O . GLU A 1 90 ? 32.800 -11.460 -20.764 1.00 64.31 90 GLU A O 1
ATOM 690 N N . LEU A 1 91 ? 31.977 -9.469 -21.385 1.00 62.53 91 LEU A N 1
ATOM 691 C CA . LEU A 1 91 ? 30.713 -9.974 -21.938 1.00 62.53 91 LEU A CA 1
ATOM 692 C C . LEU A 1 91 ? 30.843 -10.460 -23.389 1.00 62.53 91 LEU A C 1
ATOM 694 O O . LEU A 1 91 ? 29.965 -11.181 -23.869 1.00 62.53 91 LEU A O 1
ATOM 698 N N . LEU A 1 92 ? 31.916 -10.069 -24.082 1.00 62.84 92 LEU A N 1
ATOM 699 C CA . LEU A 1 92 ? 32.213 -10.435 -25.471 1.00 62.84 92 LEU A CA 1
ATOM 700 C C . LEU A 1 92 ? 33.145 -11.651 -25.590 1.00 62.84 92 LEU A C 1
ATOM 702 O O . LEU A 1 92 ? 33.644 -11.901 -26.684 1.00 62.84 92 LEU A O 1
ATOM 706 N N . GLY A 1 93 ? 33.362 -12.380 -24.486 1.00 53.94 93 GLY A N 1
ATOM 707 C CA . GLY A 1 93 ? 34.347 -13.455 -24.346 1.00 53.94 93 GLY A CA 1
ATOM 708 C C . GLY A 1 93 ? 34.594 -14.294 -25.605 1.00 53.94 93 GLY A C 1
ATOM 709 O O . GLY A 1 93 ? 33.661 -14.860 -26.180 1.00 53.94 93 GLY A O 1
ATOM 710 N N . GLU A 1 94 ? 35.871 -14.386 -25.988 1.00 49.38 94 GLU A N 1
ATOM 711 C CA . GLU A 1 94 ? 36.396 -15.517 -26.765 1.00 49.38 94 GLU A CA 1
ATOM 712 C C . GLU A 1 94 ? 36.383 -16.810 -25.936 1.00 49.38 94 GLU A C 1
ATOM 714 O O . GLU A 1 94 ? 36.677 -16.751 -24.716 1.00 49.38 94 GLU A O 1
#

Sequence (94 aa):
MSIVKITDRGSLDELASRITVTLGRKVAQQDILDACVKLGASEFDRLVSMLEGVPILDRAKITRIKQMSKDHASIPYDAAASFPNPEDDELLGE